Protein AF-A0A7J4MVR8-F1 (afdb_monomer_lite)

Radius of gyration: 17.35 Å; chains: 1; bounding box: 55×21×28 Å

Foldseek 3Di:
DDVVCVCPDPVNVVVVVVVPPPLECVVVVHDLVRVLVVVLVVCVVPPDDDLVVVCVVVVDDSNHSVVSVVVCVVVVNDDDDD

Organism: Methanothermobacter thermautotrophicus (NCBI:txid145262)

Secondary structure (DSSP, 8-state):
--HHHHHSSHHHHHHHHHTS---STTTTT--HHHHHHHHHHHHHHHSS--HHHHHHHH---HHHHHHHHHHHHHTTS-----

Structure (mmCIF, N/CA/C/O backbone):
data_AF-A0A7J4MVR8-F1
#
_entry.id   AF-A0A7J4MVR8-F1
#
loop_
_atom_site.group_PDB
_atom_site.id
_atom_site.type_symbol
_atom_site.label_atom_id
_atom_site.label_alt_id
_atom_site.label_comp_id
_atom_site.label_asym_id
_atom_site.label_entity_id
_atom_site.label_seq_id
_atom_site.pdbx_PDB_ins_code
_atom_site.Cartn_x
_atom_site.Cartn_y
_atom_site.Cartn_z
_atom_site.occupancy
_atom_site.B_iso_or_equiv
_atom_site.auth_seq_id
_atom_site.auth_comp_id
_atom_site.auth_asym_id
_atom_site.auth_atom_id
_atom_site.pdbx_PDB_model_num
ATOM 1 N N . MET A 1 1 ? -42.195 9.614 3.321 1.00 55.50 1 MET A N 1
ATOM 2 C CA . MET A 1 1 ? -41.132 8.740 3.853 1.00 55.50 1 MET A CA 1
ATOM 3 C C . MET A 1 1 ? -40.025 9.663 4.333 1.00 55.50 1 MET A C 1
ATOM 5 O O . MET A 1 1 ? -39.481 10.385 3.510 1.00 55.50 1 MET A O 1
ATOM 9 N N . ASN A 1 2 ? -39.834 9.782 5.649 1.00 53.56 2 ASN A N 1
ATOM 10 C CA . ASN A 1 2 ? -38.808 10.654 6.225 1.00 53.56 2 ASN A CA 1
ATOM 11 C C . ASN A 1 2 ? -37.451 9.954 6.063 1.00 53.56 2 ASN A C 1
ATOM 13 O O . ASN A 1 2 ? -37.283 8.860 6.595 1.00 53.56 2 ASN A O 1
ATOM 17 N N . CYS A 1 3 ? -36.518 10.551 5.318 1.00 55.41 3 CYS A N 1
ATOM 18 C CA . CYS A 1 3 ? -35.189 9.978 5.100 1.00 55.41 3 CYS A CA 1
ATOM 19 C C . CYS A 1 3 ? -34.417 9.771 6.415 1.00 55.41 3 CYS A C 1
ATOM 21 O O . CYS A 1 3 ? -33.639 8.828 6.498 1.00 55.41 3 CYS A O 1
ATOM 23 N N . GLU A 1 4 ? -34.668 10.569 7.461 1.00 57.25 4 GLU A N 1
ATOM 24 C CA . GLU A 1 4 ? -34.008 10.383 8.763 1.00 57.25 4 GLU A CA 1
ATOM 25 C C . GLU A 1 4 ? -34.374 9.045 9.416 1.00 57.25 4 GLU A C 1
ATOM 27 O O . GLU A 1 4 ? -33.510 8.372 9.963 1.00 57.25 4 GLU A O 1
ATOM 32 N N . ALA A 1 5 ? -35.626 8.595 9.291 1.00 59.34 5 ALA A N 1
ATOM 33 C CA . ALA A 1 5 ? -36.043 7.304 9.840 1.00 59.34 5 ALA A CA 1
ATOM 34 C C . ALA A 1 5 ? -35.458 6.108 9.064 1.00 59.34 5 ALA A C 1
ATOM 36 O O . ALA A 1 5 ? -35.383 5.016 9.607 1.00 59.34 5 ALA A O 1
ATOM 37 N N . TYR A 1 6 ? -35.045 6.310 7.807 1.00 58.78 6 TYR A N 1
ATOM 38 C CA . TYR A 1 6 ? -34.447 5.265 6.970 1.00 58.78 6 TYR A CA 1
ATOM 39 C C . TYR A 1 6 ? -32.958 5.053 7.281 1.00 58.78 6 TYR A C 1
ATOM 41 O O . TYR A 1 6 ? -32.490 3.924 7.274 1.00 58.78 6 TYR A O 1
ATOM 49 N N . TYR A 1 7 ? -32.210 6.123 7.578 1.00 57.28 7 TYR A N 1
ATOM 50 C CA . TYR A 1 7 ? -30.776 6.036 7.897 1.00 57.28 7 TYR A CA 1
ATOM 51 C C . TYR A 1 7 ? -30.477 5.776 9.382 1.00 57.28 7 TYR A C 1
ATOM 53 O O . TYR A 1 7 ? -29.355 5.397 9.709 1.00 57.28 7 TYR A O 1
ATOM 61 N N . HIS A 1 8 ? -31.460 5.962 10.268 1.00 61.53 8 HIS A N 1
ATOM 62 C CA . HIS A 1 8 ? -31.346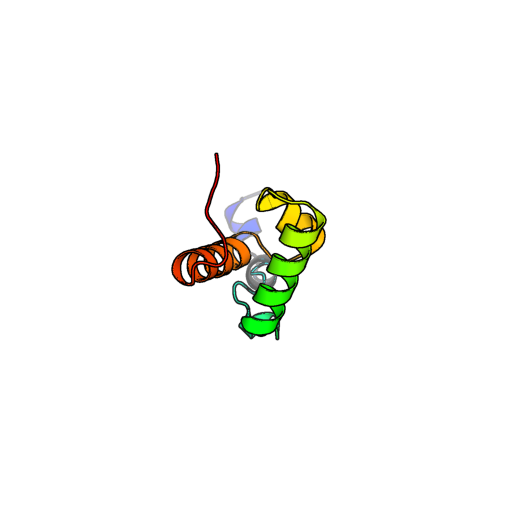 5.713 11.712 1.00 61.53 8 HIS A CA 1
ATOM 63 C C . HIS A 1 8 ? -32.136 4.487 12.187 1.00 61.53 8 HIS A C 1
ATOM 65 O O . HIS A 1 8 ? -32.332 4.310 13.388 1.00 61.53 8 HIS A O 1
ATOM 71 N N . ASP A 1 9 ? -32.587 3.645 11.257 1.00 72.06 9 ASP A N 1
ATOM 72 C CA . ASP A 1 9 ? -33.013 2.287 11.581 1.00 72.06 9 ASP A CA 1
ATOM 73 C C . ASP A 1 9 ? -31.816 1.544 12.199 1.00 72.06 9 ASP A C 1
ATOM 75 O O . ASP A 1 9 ? -30.715 1.583 11.643 1.00 72.06 9 ASP A O 1
ATOM 79 N N . GLU A 1 10 ? -32.009 0.904 13.354 1.00 67.62 10 GLU A N 1
ATOM 80 C CA . GLU A 1 10 ? -30.959 0.162 14.068 1.00 67.62 10 GLU A CA 1
ATOM 81 C C . GLU A 1 10 ? -30.257 -0.853 13.146 1.00 67.62 10 GLU A C 1
ATOM 83 O O . GLU A 1 10 ? -29.035 -0.991 13.204 1.00 67.62 10 GLU A O 1
ATOM 88 N N . ASN A 1 11 ? -30.994 -1.448 12.199 1.00 67.56 11 ASN A N 1
ATOM 89 C CA . ASN A 1 11 ? -30.441 -2.372 11.209 1.00 67.56 11 ASN A CA 1
ATOM 90 C C . ASN A 1 11 ? -29.513 -1.673 10.198 1.00 67.56 11 ASN A C 1
ATOM 92 O O . ASN A 1 11 ? -28.532 -2.254 9.745 1.00 67.56 11 ASN A O 1
ATOM 96 N N . MET A 1 12 ? -29.797 -0.421 9.823 1.00 73.75 12 MET A N 1
ATOM 97 C CA . MET A 1 12 ? -28.942 0.343 8.904 1.00 73.75 12 MET A CA 1
ATOM 98 C C . MET A 1 12 ? -27.660 0.815 9.588 1.00 73.75 12 MET A C 1
ATOM 100 O O . MET A 1 12 ? -26.609 0.839 8.950 1.00 73.75 12 MET A O 1
ATOM 104 N N . VAL A 1 13 ? -27.723 1.153 10.878 1.00 72.94 13 VAL A N 1
ATOM 105 C CA . VAL A 1 13 ? -26.542 1.528 11.669 1.00 72.94 13 VAL A CA 1
ATOM 106 C C . VAL A 1 13 ? -25.573 0.348 11.798 1.00 72.94 13 VAL A C 1
ATOM 108 O O . VAL A 1 13 ? -24.377 0.535 11.579 1.00 72.94 13 VAL A O 1
ATOM 111 N N . GLU A 1 14 ? -26.074 -0.863 12.059 1.00 67.94 14 GLU A N 1
ATOM 112 C CA . GLU A 1 14 ? -25.262 -2.090 12.055 1.00 67.94 14 GLU A CA 1
ATOM 113 C C . GLU A 1 14 ? -24.641 -2.372 10.683 1.00 67.94 14 GLU A C 1
ATOM 115 O O . GLU A 1 14 ? -23.439 -2.610 10.596 1.00 67.94 14 GLU A O 1
ATOM 120 N N . ILE A 1 15 ? -25.408 -2.244 9.594 1.00 72.25 15 ILE A N 1
ATOM 121 C CA . ILE A 1 15 ? -24.878 -2.413 8.230 1.00 72.25 15 ILE A CA 1
ATOM 122 C C . ILE A 1 15 ? -23.764 -1.396 7.934 1.00 72.25 15 ILE A C 1
ATOM 124 O O . ILE A 1 15 ? -22.779 -1.731 7.278 1.00 72.25 15 ILE A O 1
ATOM 128 N N . PHE A 1 16 ? -23.876 -0.153 8.411 1.00 71.94 16 PHE A N 1
ATOM 129 C CA . PHE A 1 16 ? -22.819 0.849 8.248 1.00 71.94 16 PHE A CA 1
ATOM 130 C C . PHE A 1 16 ? -21.574 0.557 9.087 1.00 71.94 16 PHE A C 1
ATOM 132 O O . PHE A 1 16 ? -20.468 0.841 8.624 1.00 71.94 16 PHE A O 1
ATOM 139 N N . GLU A 1 17 ? -21.734 0.009 10.292 1.00 69.50 17 GLU A N 1
ATOM 140 C CA . GLU A 1 17 ? -20.618 -0.482 11.105 1.00 69.50 17 GLU A CA 1
ATOM 141 C C . GLU A 1 17 ? -19.928 -1.677 10.429 1.00 69.50 17 GLU A C 1
ATOM 143 O O . GLU A 1 17 ? -18.707 -1.692 10.352 1.00 69.50 17 GLU A O 1
ATOM 148 N N . GLU A 1 18 ? -20.672 -2.619 9.845 1.00 62.94 18 GLU A N 1
ATOM 149 C CA . GLU A 1 18 ? -20.111 -3.770 9.115 1.00 62.94 18 GLU A CA 1
ATOM 150 C C . GLU A 1 18 ? -19.475 -3.388 7.768 1.00 62.94 18 GLU A C 1
ATOM 152 O O . GLU A 1 18 ? -18.493 -3.993 7.337 1.00 62.94 18 GLU A O 1
ATOM 157 N N . LEU A 1 19 ? -19.988 -2.349 7.102 1.00 68.50 19 LEU A N 1
ATOM 158 C CA . LEU A 1 19 ? -19.364 -1.756 5.916 1.00 68.50 19 LEU A CA 1
ATOM 159 C C . LEU A 1 19 ? -18.099 -0.955 6.241 1.00 68.50 19 LEU A C 1
ATOM 161 O O . LEU A 1 19 ? -17.395 -0.544 5.309 1.00 68.50 19 LEU A O 1
ATOM 165 N N . LYS A 1 20 ? -17.761 -0.746 7.522 1.00 68.25 20 LYS A N 1
ATOM 166 C CA . LYS A 1 20 ? -16.404 -0.338 7.890 1.00 68.25 20 LYS A CA 1
ATOM 167 C C . LYS A 1 20 ? -15.488 -1.523 7.604 1.00 68.25 20 LYS A C 1
ATOM 169 O O . LYS A 1 20 ? -15.218 -2.352 8.463 1.00 68.25 20 LYS A O 1
ATOM 174 N N . GLN A 1 21 ? -15.030 -1.593 6.354 1.00 65.31 21 GLN A N 1
ATOM 175 C CA . GLN A 1 21 ? -13.952 -2.473 5.916 1.00 65.31 21 GLN A CA 1
ATOM 176 C C . GLN A 1 21 ? -12.830 -2.450 6.955 1.00 65.31 21 GLN A C 1
ATOM 178 O O . GLN A 1 21 ? -12.582 -1.373 7.514 1.00 65.31 21 GLN A O 1
ATOM 183 N N . PRO A 1 22 ? -12.129 -3.576 7.181 1.00 65.50 22 PRO A N 1
ATOM 184 C CA . PRO A 1 22 ? -10.880 -3.523 7.921 1.00 65.50 22 PRO A CA 1
ATOM 185 C C . PRO A 1 22 ? -10.012 -2.445 7.261 1.00 65.50 22 PRO A C 1
ATOM 187 O O . PRO A 1 22 ? -9.658 -2.541 6.083 1.00 65.50 22 PRO A O 1
ATOM 190 N N . LYS A 1 23 ? -9.770 -1.357 7.995 1.00 71.38 23 LYS A N 1
ATOM 191 C CA . LYS A 1 23 ? -9.048 -0.177 7.499 1.00 71.38 23 LYS A CA 1
ATOM 192 C C . LYS A 1 23 ? -7.550 -0.350 7.658 1.00 71.38 23 LYS A C 1
ATOM 194 O O . LYS A 1 23 ? -6.793 0.500 7.206 1.00 71.38 23 LYS A O 1
ATOM 199 N N . THR A 1 24 ? -7.129 -1.424 8.319 1.00 84.31 24 THR A N 1
ATOM 200 C CA . THR A 1 24 ? -5.744 -1.654 8.701 1.00 84.31 24 THR A CA 1
ATOM 201 C C . THR A 1 24 ? -5.260 -3.034 8.260 1.00 84.31 24 THR A C 1
ATOM 203 O O . THR A 1 24 ? -6.022 -3.993 8.142 1.00 84.31 24 THR A O 1
ATOM 206 N N . LEU A 1 25 ? -3.947 -3.144 8.048 1.00 86.50 25 LEU A N 1
ATOM 207 C CA . LEU A 1 25 ? -3.246 -4.415 7.820 1.00 86.50 25 LEU A CA 1
ATOM 208 C C . LEU A 1 25 ? -3.504 -5.440 8.937 1.00 86.50 25 LEU A C 1
ATOM 210 O O . LEU A 1 25 ? -3.625 -6.633 8.665 1.00 86.50 25 LEU A O 1
ATOM 214 N N . GLU A 1 26 ? -3.580 -4.967 10.183 1.00 85.69 26 GLU A N 1
ATOM 215 C CA . GLU A 1 26 ? -3.768 -5.811 11.364 1.00 85.69 26 GLU A CA 1
ATOM 216 C C . GLU A 1 26 ? -5.150 -6.472 11.371 1.00 85.69 26 GLU A C 1
ATOM 218 O O . GLU A 1 26 ? -5.244 -7.685 11.549 1.00 85.69 26 GLU A O 1
ATOM 223 N N . GLU A 1 27 ? -6.209 -5.713 11.082 1.00 84.88 27 GLU A N 1
ATOM 224 C CA . GLU A 1 27 ? -7.574 -6.247 10.964 1.00 84.88 27 GLU A CA 1
ATOM 225 C C . GLU A 1 27 ? -7.722 -7.217 9.779 1.00 84.88 27 GLU A C 1
ATOM 227 O O . GLU A 1 27 ? -8.540 -8.133 9.823 1.00 84.88 27 GLU A O 1
ATOM 232 N N . LEU A 1 28 ? -6.895 -7.058 8.739 1.00 84.44 28 LEU A N 1
ATOM 233 C CA . LEU A 1 28 ? -6.784 -8.009 7.628 1.00 84.44 28 LEU A CA 1
ATOM 234 C C . LEU A 1 28 ? -5.987 -9.278 7.987 1.00 84.44 28 LEU A C 1
ATOM 236 O O . LEU A 1 28 ? -5.930 -10.208 7.181 1.00 84.44 28 LEU A O 1
ATOM 240 N N . GLY A 1 29 ? -5.342 -9.334 9.157 1.00 88.75 29 GLY A N 1
ATOM 241 C CA . GLY A 1 29 ? -4.457 -10.436 9.546 1.00 88.75 29 GLY A CA 1
ATOM 242 C C . GLY A 1 29 ? -3.191 -10.533 8.687 1.00 88.75 29 GLY A C 1
ATOM 243 O O . GLY A 1 29 ? -2.599 -11.608 8.562 1.00 88.75 29 GLY A O 1
ATOM 244 N N . LEU A 1 30 ? -2.780 -9.426 8.064 1.00 90.19 30 LEU A N 1
ATOM 245 C CA . LEU A 1 30 ? -1.646 -9.359 7.150 1.00 90.19 30 LEU A CA 1
ATOM 246 C C . LEU A 1 30 ? -0.476 -8.617 7.800 1.00 90.19 30 LEU A C 1
ATOM 248 O O . LEU A 1 30 ? -0.640 -7.586 8.446 1.00 90.19 30 LEU A O 1
ATOM 252 N N . SER A 1 31 ? 0.743 -9.117 7.594 1.00 93.25 31 SER A N 1
ATOM 253 C CA . SER A 1 31 ? 1.945 -8.407 8.037 1.00 93.25 31 SER A CA 1
ATOM 254 C C . SER A 1 31 ? 2.411 -7.400 6.987 1.00 93.25 31 SER A C 1
ATOM 256 O O . SER A 1 31 ? 2.325 -7.654 5.782 1.00 93.25 31 SER A O 1
ATOM 258 N N . TYR A 1 32 ? 2.990 -6.285 7.443 1.00 93.19 32 TYR A N 1
ATOM 259 C CA . TYR A 1 32 ? 3.628 -5.301 6.559 1.00 93.19 32 TYR A CA 1
ATOM 260 C C . TYR A 1 32 ? 4.640 -5.957 5.611 1.00 93.19 32 TYR A C 1
ATOM 262 O O . TYR A 1 32 ? 4.607 -5.719 4.408 1.00 93.19 32 TYR A O 1
ATOM 270 N N . PHE A 1 33 ? 5.505 -6.835 6.133 1.00 95.31 33 PHE A N 1
ATOM 271 C CA . PHE A 1 33 ? 6.538 -7.504 5.338 1.00 95.31 33 PHE A CA 1
ATOM 272 C C . PHE A 1 33 ? 5.956 -8.347 4.203 1.00 95.31 33 PHE A C 1
ATOM 274 O O . PHE A 1 33 ? 6.462 -8.291 3.085 1.00 95.31 33 PHE A O 1
ATOM 281 N N . PHE A 1 34 ? 4.870 -9.080 4.468 1.00 94.81 34 PHE A N 1
ATOM 282 C CA . PHE A 1 34 ? 4.190 -9.858 3.438 1.00 94.81 34 PHE A CA 1
ATOM 283 C C . PHE A 1 34 ? 3.654 -8.959 2.319 1.00 94.81 34 PHE A C 1
ATOM 285 O O . PHE A 1 34 ? 3.892 -9.232 1.141 1.00 94.81 34 PHE A O 1
ATOM 292 N N . VAL A 1 35 ? 2.963 -7.870 2.673 1.00 95.00 35 VAL A N 1
ATOM 293 C CA . VAL A 1 35 ? 2.367 -6.975 1.672 1.00 95.00 35 VAL A CA 1
ATOM 294 C C . VAL A 1 35 ? 3.433 -6.190 0.910 1.00 95.00 35 VAL A C 1
ATOM 296 O O . VAL A 1 35 ? 3.343 -6.088 -0.312 1.00 95.00 35 VAL A O 1
ATOM 299 N N . ARG A 1 36 ? 4.492 -5.727 1.581 1.00 96.19 36 ARG A N 1
ATOM 300 C CA . ARG A 1 36 ? 5.662 -5.116 0.937 1.00 96.19 36 ARG A CA 1
ATOM 301 C C . ARG A 1 36 ? 6.257 -6.042 -0.125 1.00 96.19 36 ARG A C 1
ATOM 303 O O . ARG A 1 36 ? 6.467 -5.622 -1.261 1.00 96.19 36 ARG A O 1
ATOM 310 N N . ASP A 1 37 ? 6.517 -7.300 0.227 1.00 96.75 37 ASP A N 1
ATOM 311 C CA . ASP A 1 37 ? 7.145 -8.263 -0.685 1.00 96.75 37 ASP A CA 1
ATOM 312 C C . ASP A 1 37 ? 6.221 -8.611 -1.863 1.00 96.75 37 ASP A C 1
ATOM 314 O O . ASP A 1 37 ? 6.680 -8.766 -2.999 1.00 96.75 37 ASP A O 1
ATOM 318 N N . LEU A 1 38 ? 4.907 -8.663 -1.620 1.00 95.75 38 LEU A N 1
ATOM 319 C CA . LEU A 1 38 ? 3.900 -8.813 -2.668 1.00 95.75 38 LEU A CA 1
ATOM 320 C C . LEU A 1 38 ? 3.909 -7.623 -3.640 1.00 95.75 38 LEU A C 1
ATOM 322 O O . LEU A 1 38 ? 3.950 -7.832 -4.854 1.00 95.75 38 LEU A O 1
ATOM 326 N N . ILE A 1 39 ? 3.910 -6.389 -3.128 1.00 95.88 39 ILE A N 1
ATOM 327 C CA . ILE A 1 39 ? 3.953 -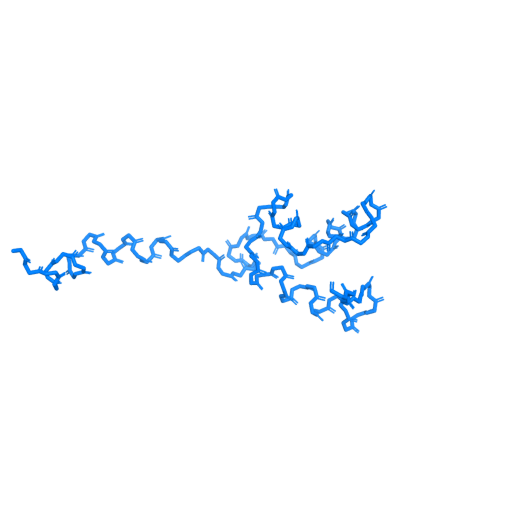5.165 -3.942 1.00 95.88 39 ILE A CA 1
ATOM 328 C C . ILE A 1 39 ? 5.242 -5.114 -4.767 1.00 95.88 39 ILE A C 1
ATOM 330 O O . ILE A 1 39 ? 5.184 -4.876 -5.975 1.00 95.88 39 ILE A O 1
ATOM 334 N N . LEU A 1 40 ? 6.394 -5.411 -4.160 1.00 96.19 40 LEU A N 1
ATOM 335 C CA . LEU A 1 40 ? 7.670 -5.493 -4.873 1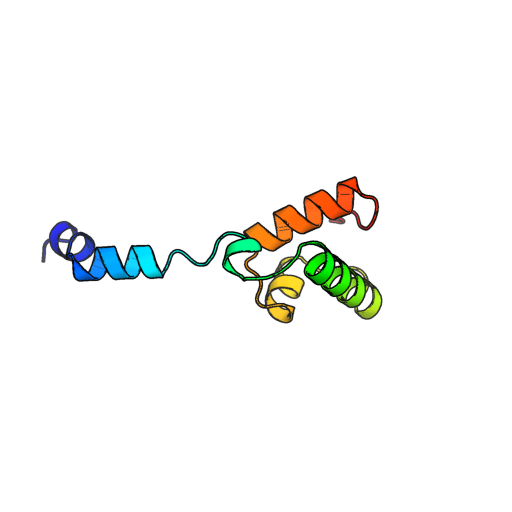.00 96.19 40 LEU A CA 1
ATOM 336 C C . LEU A 1 40 ? 7.609 -6.507 -6.015 1.00 96.19 40 LEU A C 1
ATOM 338 O O . LEU A 1 40 ? 8.042 -6.214 -7.127 1.00 96.19 40 LEU A O 1
ATOM 342 N N . LYS A 1 41 ? 7.019 -7.682 -5.782 1.00 96.62 41 LYS A N 1
ATOM 343 C CA . LYS A 1 41 ? 6.846 -8.694 -6.829 1.00 96.62 41 LYS A CA 1
ATOM 344 C C . LYS A 1 41 ? 5.957 -8.198 -7.975 1.00 96.62 41 LYS A C 1
ATOM 346 O O . LYS A 1 41 ? 6.258 -8.482 -9.136 1.00 96.62 41 LYS A O 1
ATOM 351 N N . ILE A 1 42 ? 4.896 -7.447 -7.675 1.00 96.00 42 ILE A N 1
ATOM 352 C CA . ILE A 1 42 ? 4.031 -6.815 -8.684 1.00 96.00 42 ILE A CA 1
ATOM 353 C C . ILE A 1 42 ? 4.835 -5.793 -9.500 1.00 96.00 42 ILE A C 1
ATOM 355 O O . ILE A 1 42 ? 4.834 -5.872 -10.728 1.00 96.00 42 ILE A O 1
ATOM 359 N N . MET A 1 43 ? 5.575 -4.892 -8.849 1.00 94.62 43 MET A N 1
ATOM 360 C CA . MET A 1 43 ? 6.418 -3.898 -9.530 1.00 94.62 43 MET A CA 1
ATOM 361 C C . MET A 1 43 ? 7.507 -4.555 -10.390 1.00 94.62 43 MET A C 1
ATOM 363 O O . MET A 1 43 ? 7.720 -4.152 -11.527 1.00 94.62 43 MET A O 1
ATOM 367 N N . LEU A 1 44 ? 8.150 -5.620 -9.904 1.00 95.62 44 LEU A N 1
ATOM 368 C CA . LEU A 1 44 ? 9.135 -6.379 -10.683 1.00 95.62 44 LEU A CA 1
ATOM 369 C C . LEU A 1 44 ? 8.520 -7.057 -11.916 1.00 95.62 44 LEU A C 1
ATOM 371 O O . LEU A 1 44 ? 9.204 -7.238 -12.919 1.00 95.62 44 LEU A O 1
ATOM 375 N N . THR A 1 45 ? 7.242 -7.434 -11.847 1.00 95.88 45 THR A N 1
ATOM 376 C CA . THR A 1 45 ? 6.539 -8.116 -12.944 1.00 95.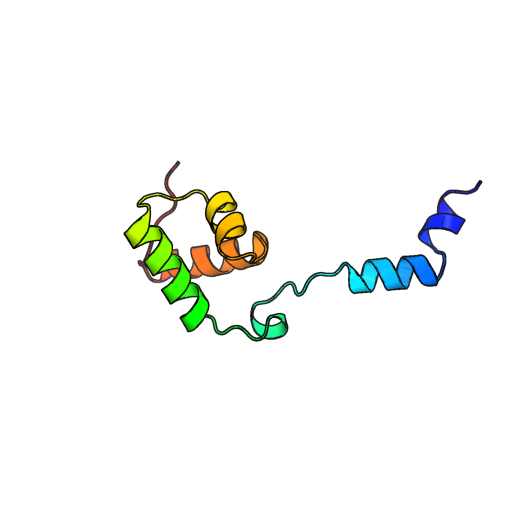88 45 THR A CA 1
ATOM 377 C C . THR A 1 45 ? 6.024 -7.134 -13.997 1.00 95.88 45 THR A C 1
ATOM 379 O O . THR A 1 45 ? 6.094 -7.422 -15.190 1.00 95.88 45 THR A O 1
ATOM 382 N N . TYR A 1 46 ? 5.491 -5.987 -13.572 1.00 94.25 46 TYR A N 1
ATOM 383 C CA . TYR A 1 46 ? 4.760 -5.060 -14.445 1.00 94.25 46 TYR A CA 1
ATOM 384 C C . TYR A 1 46 ? 5.464 -3.709 -14.656 1.00 94.25 46 TYR A C 1
ATOM 386 O O . TYR A 1 46 ? 5.006 -2.908 -15.469 1.00 94.25 46 TYR A O 1
ATOM 394 N N . GLY A 1 47 ? 6.572 -3.446 -13.961 1.00 92.81 47 GLY A N 1
ATOM 395 C CA . GLY A 1 47 ? 7.281 -2.168 -13.985 1.00 92.81 47 GLY A CA 1
ATOM 396 C C . GLY A 1 47 ? 6.554 -1.093 -13.176 1.00 92.81 47 GLY A C 1
ATOM 397 O O . GLY A 1 47 ? 6.178 -1.305 -12.024 1.00 92.81 47 GLY A O 1
ATOM 398 N N . THR A 1 48 ? 6.357 0.079 -13.778 1.00 94.19 48 THR A N 1
ATOM 399 C CA . THR A 1 48 ? 5.556 1.158 -13.189 1.00 94.19 48 THR A CA 1
ATOM 400 C C . THR A 1 48 ? 4.079 0.769 -13.173 1.00 94.19 48 THR A C 1
ATOM 402 O O . THR A 1 48 ? 3.485 0.511 -14.220 1.00 94.19 48 THR A O 1
ATOM 405 N N . VAL A 1 49 ? 3.464 0.762 -11.990 1.00 93.56 49 VAL A N 1
ATOM 406 C CA . VAL A 1 49 ? 2.068 0.343 -11.800 1.00 93.56 49 VAL A CA 1
ATOM 407 C C . VAL A 1 49 ? 1.295 1.427 -11.059 1.00 93.56 49 VAL A C 1
ATOM 409 O O . VAL A 1 49 ? 1.768 1.956 -10.059 1.00 93.56 49 VAL A O 1
ATOM 412 N N . LYS A 1 50 ? 0.082 1.738 -11.529 1.00 94.50 50 LYS A N 1
ATOM 413 C CA . LYS A 1 50 ? -0.848 2.629 -10.819 1.00 94.50 50 LYS A CA 1
ATOM 414 C C . LYS A 1 50 ? -1.345 1.965 -9.534 1.00 94.50 50 LYS A C 1
ATOM 416 O O . LYS A 1 50 ? -1.715 0.793 -9.576 1.00 94.50 50 LYS A O 1
ATOM 421 N N . THR A 1 51 ? -1.480 2.717 -8.445 1.00 92.69 51 THR A N 1
ATOM 422 C CA . THR A 1 51 ? -1.990 2.205 -7.157 1.00 92.69 51 THR A CA 1
ATOM 423 C C . THR A 1 51 ? -3.351 1.515 -7.291 1.00 92.69 51 THR A C 1
ATOM 425 O O . THR A 1 51 ? -3.552 0.434 -6.741 1.00 92.69 51 THR A O 1
ATOM 428 N N . GLN A 1 52 ? -4.247 2.049 -8.132 1.00 93.44 52 GLN A N 1
ATOM 429 C CA . GLN A 1 52 ? -5.527 1.398 -8.438 1.00 93.44 52 GLN A CA 1
ATOM 430 C C . GLN A 1 52 ? -5.339 -0.009 -9.020 1.00 93.44 52 GLN A C 1
ATOM 432 O O . GLN A 1 52 ? -6.009 -0.950 -8.619 1.00 93.44 52 GLN A O 1
ATOM 437 N N . ARG A 1 53 ? -4.373 -0.191 -9.927 1.00 94.00 53 ARG A N 1
ATOM 438 C CA . ARG A 1 53 ? -4.099 -1.511 -10.498 1.00 94.00 53 ARG A CA 1
ATOM 439 C C . ARG A 1 53 ? -3.525 -2.469 -9.452 1.00 94.00 53 ARG A C 1
ATOM 441 O O . ARG A 1 53 ? -3.774 -3.664 -9.546 1.00 94.00 53 ARG A O 1
ATOM 448 N N . MET A 1 54 ? -2.777 -1.967 -8.467 1.00 94.12 54 MET A N 1
ATOM 449 C CA . MET A 1 54 ? -2.336 -2.784 -7.332 1.00 94.12 54 MET A CA 1
ATOM 450 C C . MET A 1 54 ? -3.525 -3.216 -6.472 1.00 94.12 54 MET A C 1
ATOM 452 O O . MET A 1 54 ? -3.606 -4.394 -6.149 1.00 94.12 54 MET A O 1
ATOM 456 N N . THR A 1 55 ? -4.470 -2.308 -6.200 1.00 92.81 55 THR A N 1
ATOM 457 C CA . THR A 1 55 ? -5.743 -2.614 -5.516 1.00 92.81 55 THR A CA 1
ATOM 458 C C . THR A 1 55 ? -6.491 -3.732 -6.241 1.00 92.81 55 THR A C 1
ATOM 460 O O . THR A 1 55 ? -6.869 -4.723 -5.625 1.00 92.81 55 THR A O 1
ATOM 463 N N . ASP A 1 56 ? -6.616 -3.641 -7.569 1.00 93.38 56 ASP A N 1
ATOM 464 C CA . ASP A 1 56 ? -7.298 -4.662 -8.373 1.00 93.38 56 ASP A CA 1
ATOM 465 C C . ASP A 1 56 ? -6.600 -6.039 -8.328 1.00 93.38 56 ASP A C 1
ATOM 467 O O . ASP A 1 56 ? -7.244 -7.066 -8.533 1.00 93.38 56 ASP A O 1
ATOM 471 N N . ILE A 1 57 ? -5.277 -6.075 -8.116 1.00 92.94 57 ILE A N 1
ATOM 472 C CA . ILE A 1 57 ? -4.482 -7.314 -8.065 1.00 92.94 57 ILE A CA 1
ATOM 473 C C . ILE A 1 57 ? -4.501 -7.932 -6.664 1.00 92.94 57 ILE A C 1
ATOM 475 O O . ILE A 1 57 ? -4.596 -9.151 -6.537 1.00 92.94 57 ILE A O 1
ATOM 479 N N . THR A 1 58 ? -4.344 -7.116 -5.621 1.00 91.38 58 THR A N 1
ATOM 480 C CA . THR A 1 58 ? -4.184 -7.591 -4.240 1.00 91.38 58 THR A CA 1
ATOM 481 C C . THR A 1 58 ? -5.508 -7.692 -3.491 1.00 91.38 58 THR A C 1
ATOM 483 O O . THR A 1 58 ? -5.578 -8.408 -2.497 1.00 91.38 58 THR A O 1
ATOM 486 N N . GLY A 1 59 ? -6.539 -6.970 -3.938 1.00 89.44 59 GLY A N 1
ATOM 487 C CA . GLY A 1 59 ? -7.794 -6.795 -3.208 1.00 89.44 59 GLY A CA 1
ATOM 488 C C . GLY A 1 59 ? -7.659 -5.939 -1.942 1.00 89.44 59 GLY A C 1
ATOM 489 O O . GLY A 1 59 ? -8.623 -5.821 -1.193 1.00 89.44 59 GLY A O 1
ATOM 490 N N . ILE A 1 60 ? -6.484 -5.356 -1.683 1.00 90.62 60 ILE A N 1
ATOM 491 C CA . ILE A 1 60 ? -6.236 -4.502 -0.516 1.00 90.62 60 ILE A CA 1
ATOM 492 C C . ILE A 1 60 ? -6.771 -3.104 -0.814 1.00 90.62 60 ILE A C 1
ATOM 494 O O . ILE A 1 60 ? -6.493 -2.557 -1.878 1.00 90.62 60 ILE A O 1
ATOM 498 N N . HIS A 1 61 ? -7.513 -2.527 0.134 1.00 89.44 61 HIS A N 1
ATOM 499 C CA . HIS A 1 61 ? -8.087 -1.190 0.002 1.00 89.44 61 HIS A CA 1
ATOM 500 C C . HIS A 1 61 ? -7.020 -0.125 -0.304 1.00 89.44 61 HIS A C 1
ATOM 502 O O . HIS A 1 61 ? -5.897 -0.196 0.204 1.00 89.44 61 HIS A O 1
ATOM 508 N N . LEU A 1 62 ? -7.393 0.881 -1.103 1.00 90.12 62 LEU A N 1
ATOM 509 C CA . LEU A 1 62 ? -6.483 1.921 -1.588 1.00 90.12 62 LEU A CA 1
ATOM 510 C C . LEU A 1 62 ? -5.762 2.639 -0.439 1.00 90.12 62 LEU A C 1
ATOM 512 O O . LEU A 1 62 ? -4.542 2.732 -0.473 1.00 90.12 62 LEU A O 1
ATOM 516 N N . ASP A 1 63 ? -6.491 3.048 0.601 1.00 88.75 63 ASP A N 1
ATOM 517 C CA . ASP A 1 63 ? -5.924 3.752 1.764 1.00 88.75 63 ASP A CA 1
ATOM 518 C C . ASP A 1 63 ? -4.786 2.962 2.439 1.00 88.75 63 ASP A C 1
ATOM 520 O O . ASP A 1 63 ? -3.746 3.522 2.778 1.00 88.75 63 ASP A O 1
ATOM 524 N N . ILE A 1 64 ? -4.951 1.640 2.578 1.00 91.31 64 ILE A N 1
ATOM 525 C CA . ILE A 1 64 ? -3.928 0.758 3.162 1.00 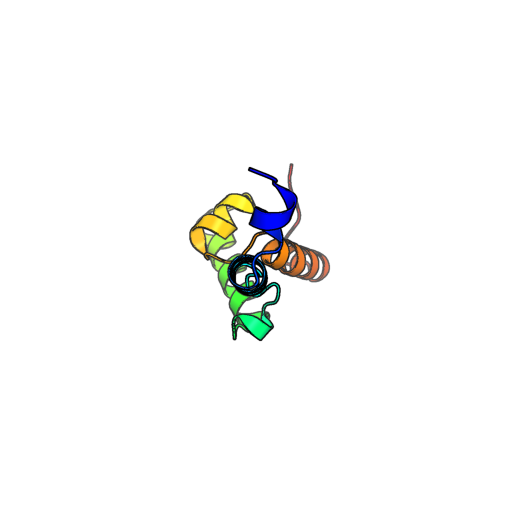91.31 64 ILE A CA 1
ATOM 526 C C . ILE A 1 64 ? -2.723 0.668 2.223 1.00 91.31 64 ILE A C 1
ATOM 528 O O . ILE A 1 64 ? -1.574 0.711 2.662 1.00 91.31 64 ILE A O 1
ATOM 532 N N . LEU A 1 65 ? -2.971 0.534 0.918 1.00 93.12 65 LEU A N 1
ATOM 533 C CA . LEU A 1 65 ? -1.901 0.502 -0.074 1.00 93.12 65 LEU A CA 1
ATOM 534 C C . LEU A 1 65 ? -1.116 1.814 -0.104 1.00 93.12 65 LEU A C 1
ATOM 536 O O . LEU A 1 65 ? 0.104 1.760 -0.207 1.00 93.12 65 LEU A O 1
ATOM 540 N N . GLU A 1 66 ? -1.773 2.966 0.004 1.00 92.62 66 GLU A N 1
ATOM 541 C CA . GLU A 1 66 ? -1.106 4.269 0.048 1.00 92.62 66 GLU A CA 1
ATOM 542 C C . GLU A 1 66 ? -0.214 4.414 1.283 1.00 92.62 66 GLU A C 1
ATOM 544 O O . GLU A 1 66 ? 0.926 4.864 1.157 1.00 92.62 66 GLU A O 1
ATOM 549 N N . GLU A 1 67 ? -0.672 3.966 2.455 1.00 93.00 67 GLU A N 1
ATOM 550 C CA . GLU A 1 67 ? 0.147 3.959 3.670 1.00 93.00 67 GLU A CA 1
ATOM 551 C C . GLU A 1 67 ? 1.407 3.096 3.496 1.00 93.00 67 GLU A C 1
ATOM 553 O O . GLU A 1 67 ? 2.528 3.544 3.761 1.00 93.00 67 GLU A O 1
ATOM 558 N N . ILE A 1 68 ? 1.236 1.872 2.988 1.00 94.31 68 ILE A N 1
ATOM 559 C CA . ILE A 1 68 ? 2.342 0.936 2.758 1.00 94.31 68 ILE A CA 1
ATOM 560 C C . ILE A 1 68 ? 3.304 1.485 1.703 1.00 94.31 68 ILE A C 1
A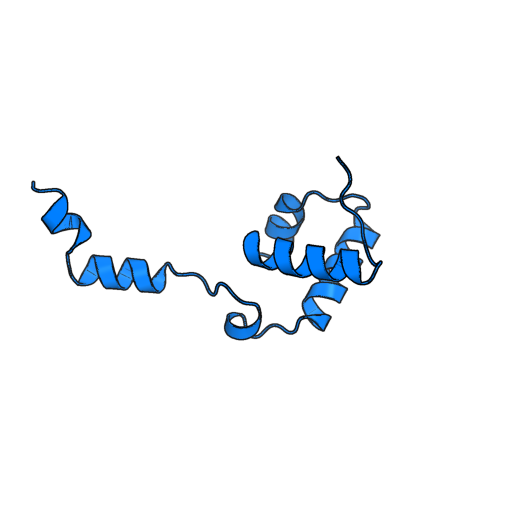TOM 562 O O . ILE A 1 68 ? 4.514 1.453 1.917 1.00 94.31 68 ILE A O 1
ATOM 566 N N . LEU A 1 69 ? 2.795 2.008 0.584 1.00 95.25 69 LEU A N 1
ATOM 567 C CA . LEU A 1 69 ? 3.614 2.593 -0.480 1.00 95.25 69 LEU A CA 1
ATOM 568 C C . LEU A 1 69 ? 4.383 3.820 0.014 1.00 95.25 69 LEU A C 1
ATOM 570 O O . LEU A 1 69 ? 5.558 3.963 -0.317 1.00 95.25 69 LEU A O 1
ATOM 574 N N . GLY A 1 70 ? 3.768 4.656 0.853 1.00 95.81 70 GLY A N 1
ATOM 575 C CA . GLY A 1 70 ? 4.440 5.790 1.482 1.00 95.81 70 GLY A CA 1
ATOM 576 C C . GLY A 1 70 ? 5.566 5.357 2.425 1.00 95.81 70 GLY A C 1
ATOM 577 O O . GLY A 1 70 ? 6.616 6.001 2.471 1.00 95.81 70 GLY A O 1
ATOM 578 N N . GLN A 1 71 ? 5.397 4.251 3.156 1.00 96.12 71 GLN A N 1
ATOM 579 C CA . GLN A 1 71 ? 6.486 3.680 3.951 1.00 96.12 71 GLN A CA 1
ATOM 580 C C . GLN A 1 71 ? 7.577 3.067 3.060 1.00 96.12 71 GLN A C 1
ATOM 582 O O . GLN A 1 71 ? 8.758 3.315 3.284 1.00 96.12 71 GLN A O 1
ATOM 587 N N . MET A 1 72 ? 7.198 2.340 2.010 1.00 96.75 72 MET A N 1
ATOM 588 C CA . MET A 1 72 ? 8.135 1.757 1.049 1.00 96.75 72 MET A CA 1
ATOM 589 C C . MET A 1 72 ? 8.963 2.814 0.312 1.00 96.75 72 MET A C 1
ATOM 591 O O . MET A 1 72 ? 10.142 2.586 0.043 1.00 96.75 72 MET A O 1
ATOM 595 N N . GLU A 1 73 ? 8.378 3.970 0.003 1.00 96.38 73 GLU A N 1
ATOM 596 C CA . GLU A 1 73 ? 9.089 5.102 -0.591 1.00 96.38 73 GLU A CA 1
ATOM 597 C C . GLU A 1 73 ? 10.126 5.685 0.375 1.00 96.38 73 GLU A C 1
ATOM 599 O O . GLU A 1 73 ? 11.279 5.883 -0.009 1.00 96.38 73 GLU A O 1
ATOM 604 N N . LYS A 1 74 ? 9.767 5.870 1.654 1.00 96.94 74 LYS A N 1
ATOM 605 C CA . LYS A 1 74 ? 10.721 6.289 2.700 1.00 96.94 74 LYS A CA 1
ATOM 606 C C . LYS A 1 74 ? 11.854 5.282 2.891 1.00 96.94 74 LYS A C 1
ATOM 608 O O . LYS A 1 74 ? 12.992 5.684 3.123 1.00 96.94 74 LYS A O 1
ATOM 613 N N . ASP A 1 75 ? 11.545 3.994 2.770 1.00 96.31 75 ASP A N 1
ATOM 614 C CA . ASP A 1 75 ? 12.516 2.901 2.845 1.00 96.31 75 ASP A CA 1
ATOM 615 C C . ASP A 1 75 ? 13.376 2.783 1.561 1.00 96.31 75 ASP A C 1
ATOM 617 O O . ASP A 1 75 ? 14.326 1.999 1.520 1.00 96.31 75 ASP A O 1
ATOM 621 N N . GLY A 1 76 ? 13.074 3.558 0.509 1.00 95.75 76 GLY A N 1
ATOM 622 C CA . GLY A 1 76 ? 13.825 3.596 -0.749 1.00 95.75 76 GLY A CA 1
ATOM 623 C C . GLY A 1 76 ? 13.509 2.458 -1.727 1.00 95.75 76 GLY A C 1
ATOM 624 O O . GLY A 1 76 ? 14.289 2.208 -2.646 1.00 95.75 76 GLY A O 1
ATOM 625 N N . PHE A 1 77 ? 12.389 1.753 -1.545 1.00 94.75 77 PHE A N 1
ATOM 626 C CA . PHE A 1 77 ? 11.989 0.629 -2.400 1.00 94.75 77 PHE A CA 1
ATOM 627 C C . PHE A 1 77 ? 11.283 1.052 -3.690 1.00 94.75 77 PHE A C 1
ATOM 629 O O . PHE A 1 77 ? 11.360 0.347 -4.696 1.00 94.75 77 PHE A O 1
ATOM 636 N N . CYS A 1 78 ? 10.576 2.178 -3.668 1.00 94.00 78 CYS A N 1
ATOM 637 C CA . CYS A 1 78 ? 9.851 2.716 -4.814 1.00 94.00 78 CYS A CA 1
ATOM 638 C C . CYS A 1 78 ? 9.807 4.244 -4.754 1.00 94.00 78 CYS A C 1
ATOM 640 O O . CYS A 1 78 ? 10.208 4.841 -3.761 1.00 94.00 78 CYS A O 1
ATOM 642 N N . ALA A 1 79 ? 9.309 4.869 -5.815 1.00 94.38 79 ALA A N 1
ATOM 643 C CA . ALA A 1 79 ? 9.030 6.298 -5.848 1.00 94.38 79 ALA A CA 1
ATOM 644 C C . ALA A 1 79 ? 7.755 6.542 -6.656 1.00 94.38 79 ALA A C 1
ATOM 646 O O . ALA A 1 79 ? 7.500 5.831 -7.639 1.00 94.38 79 ALA A O 1
ATOM 647 N N . GLN A 1 80 ? 6.969 7.544 -6.264 1.00 91.81 80 GLN A N 1
ATOM 648 C CA . GLN A 1 80 ? 5.825 7.961 -7.065 1.00 91.81 80 GLN A CA 1
ATOM 649 C C . GLN A 1 80 ? 6.304 8.580 -8.384 1.00 91.81 80 GLN A C 1
ATOM 651 O O . GLN A 1 80 ? 7.185 9.440 -8.415 1.00 91.81 80 GLN A O 1
ATOM 656 N N . VAL A 1 81 ? 5.695 8.157 -9.491 1.00 87.56 81 VAL A N 1
ATOM 657 C CA . VAL A 1 81 ? 5.949 8.716 -10.819 1.00 87.56 81 VAL A CA 1
ATOM 658 C C . VAL A 1 81 ? 4.617 9.086 -11.466 1.00 87.56 81 VAL A C 1
ATOM 660 O O . VAL A 1 81 ? 3.795 8.203 -11.678 1.00 87.56 81 VAL A O 1
ATOM 663 N N . GLY A 1 82 ? 4.429 10.383 -11.741 1.00 72.94 82 GLY A N 1
ATOM 664 C CA . GLY A 1 82 ? 3.402 10.959 -12.632 1.00 72.94 82 GLY A CA 1
ATOM 665 C C . GLY A 1 82 ? 1.972 10.455 -12.480 1.00 72.94 82 GLY A C 1
ATOM 666 O O . GLY A 1 82 ? 1.620 9.491 -13.195 1.00 72.94 82 GLY A O 1
#

Sequence (82 aa):
MNCEAYYHDENMVEIFEELKQPKTLEELGLSYFFVRDLILKIMLTYGTVKTQRMTDITGIHLDILEEILGQMEKDGFCAQVG

pLDDT: mean 84.92, std 13.33, range [53.56, 96.94]